Protein AF-V2X0I2-F1 (afdb_monomer)

Sequence (87 aa):
MNHSHYIYLRLSSDSNELKIRQNLQNCLHESFGVAMGSIYLDILSVKGRDVVLRANASDAKAIMAAVTSSNTSSPEMRVSYERSSVI

Secondary structure (DSSP, 8-state):
---EEEEEEE-SS---HHHHHHHHHHHHHHHH-GGGTT--EEEEEEETTEEEEEEEHHHHHHHHHHHHH--SS----EE--------

pLDDT: mean 74.28, std 17.05, range [34.28, 90.75]

Structure (mmCIF, N/CA/C/O backbone):
data_AF-V2X0I2-F1
#
_entry.id   AF-V2X0I2-F1
#
loop_
_atom_site.group_PDB
_atom_site.id
_atom_site.type_symbol
_atom_site.label_atom_id
_atom_site.label_alt_id
_atom_site.label_comp_id
_atom_site.label_asym_id
_atom_site.label_entity_id
_atom_site.label_seq_id
_atom_site.pdbx_PDB_ins_code
_atom_site.Cartn_x
_atom_site.Cartn_y
_atom_site.Cartn_z
_atom_site.occupancy
_atom_site.B_iso_or_equiv
_atom_site.auth_seq_id
_atom_site.auth_comp_id
_atom_site.auth_asym_id
_atom_site.auth_atom_id
_atom_site.pdbx_PDB_model_num
ATOM 1 N N . MET A 1 1 ? -3.965 -4.365 -22.632 1.00 46.97 1 MET A N 1
ATOM 2 C CA . MET A 1 1 ? -4.983 -4.724 -21.623 1.00 46.97 1 MET A CA 1
ATOM 3 C C . MET A 1 1 ? -4.343 -4.536 -20.259 1.00 46.97 1 MET A C 1
ATOM 5 O O . MET A 1 1 ? -3.346 -5.194 -19.994 1.00 46.97 1 MET A O 1
ATOM 9 N N . ASN A 1 2 ? -4.822 -3.595 -19.441 1.00 56.41 2 ASN A N 1
ATOM 10 C CA . ASN A 1 2 ? -4.257 -3.385 -18.105 1.00 56.41 2 ASN A CA 1
ATOM 11 C C . ASN A 1 2 ? -4.727 -4.524 -17.200 1.00 56.41 2 ASN A C 1
ATOM 13 O O . ASN A 1 2 ? -5.871 -4.538 -16.759 1.00 56.41 2 ASN A O 1
ATOM 17 N N . HIS A 1 3 ? -3.862 -5.512 -16.980 1.00 74.44 3 HIS A N 1
ATOM 18 C CA . HIS A 1 3 ? -4.135 -6.585 -16.033 1.00 74.44 3 HIS A CA 1
ATOM 19 C C . HIS A 1 3 ? -4.055 -6.009 -14.617 1.00 74.44 3 HIS A C 1
ATOM 21 O O . HIS A 1 3 ? -2.996 -5.552 -14.182 1.00 74.44 3 HIS A O 1
ATOM 27 N N . SER A 1 4 ? -5.185 -5.988 -13.915 1.00 82.75 4 SER A N 1
ATOM 28 C CA . SER A 1 4 ? -5.235 -5.628 -12.500 1.00 82.75 4 SER A CA 1
ATOM 29 C C . SER A 1 4 ? -4.982 -6.861 -11.638 1.00 82.75 4 SER A C 1
ATOM 31 O O . SER A 1 4 ? -5.432 -7.959 -11.959 1.00 82.75 4 SER A O 1
ATOM 33 N N . HIS A 1 5 ? -4.284 -6.668 -10.527 1.00 86.56 5 HIS A N 1
ATOM 34 C CA . HIS A 1 5 ? -4.124 -7.663 -9.480 1.00 86.56 5 HIS A CA 1
ATOM 35 C C . HIS A 1 5 ? -4.898 -7.239 -8.245 1.00 86.56 5 HIS A C 1
ATOM 37 O O . HIS A 1 5 ? -4.906 -6.063 -7.872 1.00 86.56 5 HIS A O 1
ATOM 43 N N . TYR A 1 6 ? -5.510 -8.227 -7.607 1.00 88.75 6 TYR A N 1
ATOM 44 C CA . TYR A 1 6 ? -6.165 -8.066 -6.323 1.00 88.75 6 TYR A CA 1
ATOM 45 C C . TYR A 1 6 ? -5.224 -8.560 -5.233 1.00 88.75 6 TYR A C 1
ATOM 47 O O . TYR A 1 6 ? -4.607 -9.619 -5.370 1.00 88.75 6 TYR A O 1
ATOM 55 N N . ILE A 1 7 ? -5.083 -7.767 -4.178 1.00 86.81 7 ILE A N 1
ATOM 56 C CA . ILE A 1 7 ? -4.218 -8.071 -3.043 1.00 86.81 7 ILE A CA 1
ATOM 57 C C . ILE A 1 7 ? -5.092 -8.080 -1.801 1.00 86.81 7 ILE A C 1
ATOM 59 O O . ILE A 1 7 ? -5.779 -7.100 -1.513 1.00 86.81 7 ILE A O 1
ATOM 63 N N . TYR A 1 8 ? -5.053 -9.189 -1.074 1.00 87.44 8 TYR A N 1
ATOM 64 C CA . TYR A 1 8 ? -5.719 -9.321 0.208 1.00 87.44 8 TYR A CA 1
ATOM 65 C C . TYR A 1 8 ? -4.706 -9.103 1.332 1.00 87.44 8 TYR A C 1
ATOM 67 O O . TYR A 1 8 ? -3.653 -9.746 1.392 1.00 87.44 8 TYR A O 1
ATOM 75 N N . LEU A 1 9 ? -5.023 -8.167 2.219 1.00 82.75 9 LEU A N 1
ATOM 76 C CA . LEU A 1 9 ? -4.203 -7.806 3.365 1.00 82.75 9 LEU A CA 1
ATOM 77 C C . LEU A 1 9 ? -5.022 -7.957 4.635 1.00 82.75 9 LEU A C 1
ATOM 79 O O . LEU A 1 9 ? -6.193 -7.585 4.677 1.00 82.75 9 LEU A O 1
ATOM 83 N N . ARG A 1 10 ? -4.377 -8.450 5.688 1.00 83.81 10 ARG A N 1
ATOM 84 C CA . ARG A 1 10 ? -4.949 -8.477 7.025 1.00 83.81 10 ARG A CA 1
ATOM 85 C C . ARG A 1 10 ? -4.136 -7.5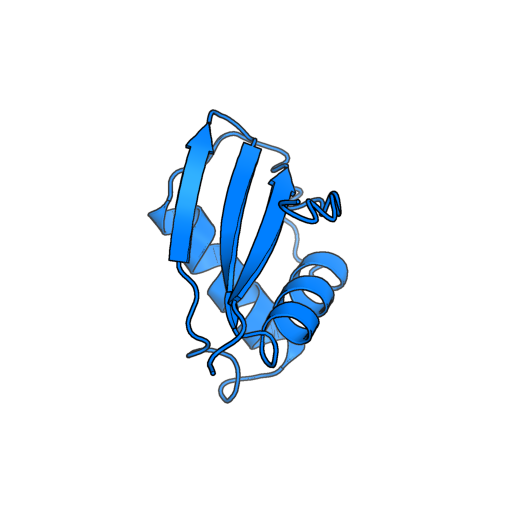88 7.944 1.00 83.81 10 ARG A C 1
ATOM 87 O O . ARG A 1 10 ? -2.939 -7.808 8.140 1.00 83.81 10 ARG A O 1
ATOM 94 N N . LEU A 1 11 ? -4.796 -6.590 8.510 1.00 82.19 11 LEU A N 1
ATOM 95 C CA . LEU A 1 11 ? -4.183 -5.654 9.432 1.00 82.19 11 LEU A CA 1
ATOM 96 C C . LEU A 1 11 ? -4.074 -6.250 10.845 1.00 82.19 11 LEU A C 1
ATOM 98 O O . LEU A 1 11 ? -4.828 -7.155 11.214 1.00 82.19 11 LEU A O 1
ATOM 102 N N . SER A 1 12 ? -3.153 -5.754 11.675 1.00 79.00 12 SER A N 1
ATOM 103 C CA . SER A 1 12 ? -3.121 -6.119 13.105 1.00 79.00 12 SER A CA 1
ATOM 104 C C . SER A 1 12 ? -4.280 -5.527 13.887 1.00 79.00 12 SER A C 1
ATOM 106 O O . SER A 1 12 ? -4.734 -6.141 14.851 1.00 79.00 12 SER A O 1
ATOM 108 N N . SER A 1 13 ? -4.743 -4.352 13.476 1.00 80.06 13 SER A N 1
ATOM 109 C CA . SER A 1 13 ? -5.777 -3.557 14.130 1.00 80.06 13 SER A CA 1
ATOM 110 C C . SER A 1 13 ? -6.738 -3.009 13.090 1.00 80.06 13 SER A C 1
ATOM 112 O O . SER A 1 13 ? -6.395 -2.835 11.921 1.00 80.06 13 SER A O 1
ATOM 114 N N . ASP A 1 14 ? -7.960 -2.762 13.535 1.00 82.00 14 ASP A N 1
ATOM 115 C CA . ASP A 1 14 ? -8.996 -2.151 12.722 1.00 82.00 14 ASP A CA 1
ATOM 116 C C . ASP A 1 14 ? -8.571 -0.718 12.384 1.00 82.00 14 AS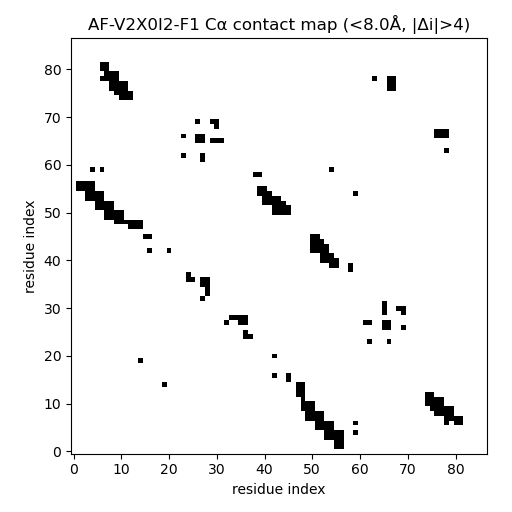P A C 1
ATOM 118 O O . ASP A 1 14 ? -8.107 0.034 13.246 1.00 82.00 14 ASP A O 1
ATOM 122 N N . SER A 1 15 ? -8.711 -0.345 11.118 1.00 84.44 15 SER A N 1
ATOM 123 C CA . SER A 1 15 ? -8.287 0.957 10.615 1.00 84.44 15 SER A CA 1
ATOM 124 C C . SER A 1 15 ? -9.266 1.454 9.557 1.00 84.44 15 SER A C 1
ATOM 126 O O . SER A 1 15 ? -10.107 0.699 9.073 1.00 84.44 15 SER A O 1
ATOM 128 N N . ASN A 1 16 ? -9.178 2.738 9.219 1.00 86.38 16 ASN A N 1
ATOM 129 C CA . ASN A 1 16 ? -10.016 3.338 8.182 1.00 86.38 16 ASN A CA 1
ATOM 130 C C . ASN A 1 16 ? -9.266 3.429 6.848 1.00 86.38 16 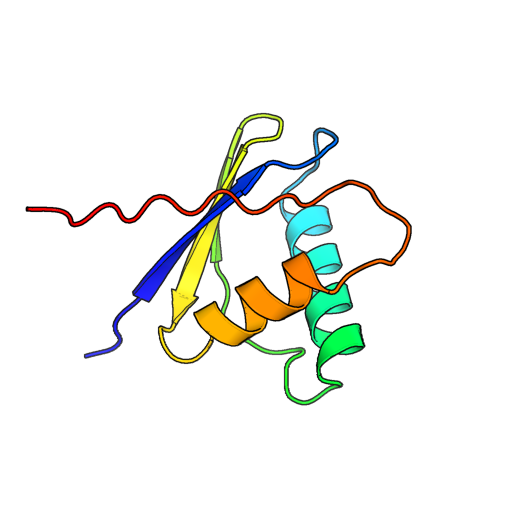ASN A C 1
ATOM 132 O O . ASN A 1 16 ? -8.036 3.390 6.796 1.00 86.38 16 ASN A O 1
ATOM 136 N N . GLU A 1 17 ? -10.013 3.583 5.763 1.00 85.50 17 GLU A N 1
ATOM 137 C CA . GLU A 1 17 ? -9.519 3.577 4.386 1.00 85.50 17 GLU A CA 1
ATOM 138 C C . GLU A 1 17 ? -8.431 4.635 4.157 1.00 85.50 17 GLU A C 1
ATOM 140 O O . GLU A 1 17 ? -7.448 4.384 3.459 1.00 85.50 17 GLU A O 1
ATOM 145 N N . LEU A 1 18 ? -8.582 5.816 4.765 1.00 86.50 18 LEU A N 1
ATOM 146 C CA . LEU A 1 18 ? -7.632 6.921 4.625 1.00 86.50 18 LEU A CA 1
ATOM 147 C C . LEU A 1 18 ? -6.295 6.605 5.302 1.00 86.50 18 LEU A C 1
ATOM 149 O O . LEU A 1 18 ? -5.245 6.803 4.694 1.00 86.50 18 LEU A O 1
ATOM 153 N N . LYS A 1 19 ? -6.330 6.064 6.525 1.00 85.44 19 LYS A N 1
ATOM 154 C CA . LYS A 1 19 ? -5.135 5.628 7.259 1.00 85.44 19 LYS A CA 1
ATOM 155 C C . LYS A 1 19 ? -4.439 4.477 6.548 1.00 85.44 19 LYS A C 1
ATOM 157 O O . LYS A 1 19 ? -3.223 4.505 6.407 1.00 85.44 19 LYS A O 1
ATOM 162 N N . ILE A 1 20 ? -5.198 3.506 6.041 1.00 86.19 20 ILE A N 1
ATOM 163 C CA . ILE A 1 20 ? -4.657 2.385 5.261 1.00 86.19 20 ILE A CA 1
ATOM 164 C C . ILE A 1 20 ? -3.934 2.906 4.015 1.00 86.19 20 ILE A C 1
ATOM 166 O O . ILE A 1 20 ? -2.799 2.510 3.751 1.00 86.19 20 ILE A O 1
ATOM 170 N N . ARG A 1 21 ? -4.557 3.828 3.268 1.00 86.69 21 ARG A N 1
ATOM 171 C CA . ARG A 1 21 ? -3.947 4.446 2.082 1.00 86.69 21 ARG A CA 1
ATOM 172 C C . ARG A 1 21 ? -2.669 5.202 2.435 1.00 86.69 21 ARG A C 1
ATOM 174 O O . ARG A 1 21 ? -1.666 5.030 1.748 1.00 86.69 21 ARG A O 1
ATOM 181 N N . GLN A 1 22 ? -2.702 6.012 3.489 1.00 85.25 22 GLN A N 1
ATOM 182 C CA . GLN A 1 22 ? -1.546 6.786 3.933 1.00 85.25 22 GLN A CA 1
ATOM 183 C C . GLN A 1 22 ? -0.399 5.873 4.382 1.00 85.25 22 GLN A C 1
ATOM 185 O O . GLN A 1 22 ? 0.736 6.070 3.962 1.00 85.25 22 GLN A O 1
ATOM 190 N N . ASN A 1 23 ? -0.694 4.831 5.162 1.00 85.38 23 ASN A N 1
ATOM 191 C CA . ASN A 1 23 ? 0.303 3.862 5.610 1.00 85.38 23 ASN A CA 1
ATOM 192 C C . ASN A 1 23 ? 0.944 3.129 4.426 1.00 85.38 23 ASN A C 1
ATOM 194 O O . ASN A 1 23 ? 2.163 3.009 4.378 1.00 85.38 23 ASN A O 1
ATOM 198 N N . LEU A 1 24 ? 0.151 2.702 3.438 1.00 84.69 24 LEU A N 1
ATOM 199 C CA . LEU A 1 24 ? 0.670 2.093 2.209 1.00 84.69 24 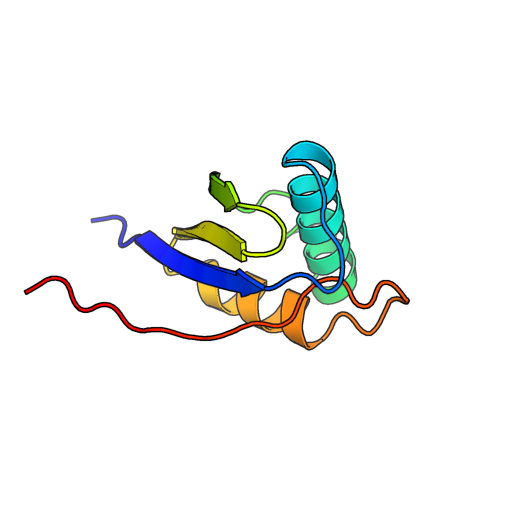LEU A CA 1
ATOM 200 C C . LEU A 1 24 ? 1.584 3.040 1.430 1.00 84.69 24 LEU A C 1
ATOM 202 O O . LEU A 1 24 ? 2.655 2.629 0.990 1.00 84.69 24 LEU A O 1
ATOM 206 N N . GLN A 1 25 ? 1.177 4.300 1.268 1.00 84.94 25 GLN A N 1
ATOM 207 C CA . GLN A 1 25 ? 1.995 5.310 0.596 1.00 84.94 25 GLN A CA 1
ATOM 208 C C . GLN A 1 25 ? 3.312 5.547 1.335 1.00 84.94 25 GLN A C 1
ATOM 210 O O . GLN A 1 25 ? 4.359 5.605 0.695 1.00 84.94 25 GLN A O 1
ATOM 215 N N . ASN A 1 26 ? 3.277 5.605 2.667 1.00 84.12 26 ASN A N 1
ATOM 216 C CA . ASN A 1 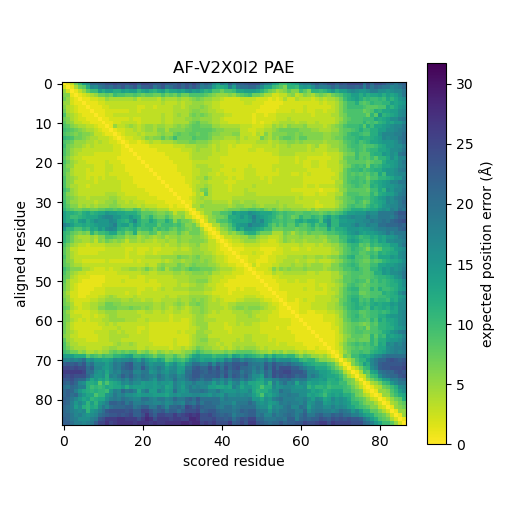26 ? 4.476 5.728 3.488 1.00 84.12 26 ASN A CA 1
ATOM 217 C C . ASN A 1 26 ? 5.386 4.502 3.328 1.00 84.12 26 ASN A C 1
ATOM 219 O O . ASN A 1 26 ? 6.569 4.672 3.064 1.00 84.12 26 ASN A O 1
ATOM 223 N N . CYS A 1 27 ? 4.845 3.280 3.375 1.00 81.88 27 CYS A N 1
ATOM 224 C CA . CYS A 1 27 ? 5.627 2.050 3.192 1.00 81.88 27 CYS A CA 1
ATOM 225 C C . CYS A 1 27 ? 6.302 1.996 1.814 1.00 81.88 27 CYS A C 1
ATOM 227 O O . CYS A 1 27 ? 7.464 1.606 1.690 1.00 81.88 27 CYS A O 1
ATOM 229 N N . LEU A 1 28 ? 5.579 2.395 0.765 1.00 83.62 28 LEU A N 1
ATOM 230 C CA . LEU A 1 28 ? 6.111 2.475 -0.595 1.00 83.62 28 LEU A CA 1
ATOM 231 C C . LEU A 1 28 ? 7.208 3.537 -0.709 1.00 83.62 28 LEU A C 1
ATOM 233 O O . LEU A 1 28 ? 8.246 3.283 -1.320 1.00 83.62 28 LEU A O 1
ATOM 237 N N . HIS A 1 29 ? 6.996 4.698 -0.092 1.00 83.62 29 HIS A N 1
ATOM 238 C CA . HIS A 1 29 ? 7.972 5.777 -0.055 1.00 83.62 29 HIS A CA 1
ATOM 239 C C . HIS A 1 29 ? 9.239 5.380 0.713 1.00 83.62 29 HIS A C 1
ATOM 241 O O . HIS A 1 29 ? 10.342 5.630 0.239 1.00 83.62 29 HIS A O 1
ATOM 247 N N . GLU A 1 30 ? 9.101 4.717 1.860 1.00 82.38 30 GLU A N 1
ATOM 248 C CA . GLU A 1 30 ? 10.222 4.209 2.659 1.00 82.38 30 GLU A CA 1
ATOM 249 C C . GLU A 1 30 ? 11.011 3.130 1.909 1.00 82.38 30 GLU A C 1
ATOM 251 O O . GLU A 1 30 ? 12.239 3.117 1.955 1.00 82.38 30 GLU A O 1
ATOM 256 N N . SER A 1 31 ? 10.320 2.245 1.186 1.00 82.00 31 SER A N 1
ATOM 257 C CA . SER A 1 31 ? 10.956 1.108 0.508 1.00 82.00 31 SER A CA 1
ATOM 258 C C . SER A 1 31 ? 11.618 1.484 -0.821 1.00 82.00 31 SER A C 1
ATOM 260 O O . SER A 1 31 ? 12.618 0.880 -1.203 1.00 82.00 31 SER A O 1
ATOM 262 N N . PHE A 1 32 ? 11.061 2.455 -1.552 1.00 82.69 32 PHE A N 1
ATOM 263 C CA . PHE A 1 32 ? 11.435 2.727 -2.947 1.00 82.69 32 PHE A CA 1
ATOM 264 C C . PHE A 1 32 ? 11.622 4.218 -3.276 1.00 82.69 32 PHE A C 1
ATOM 266 O O . PHE A 1 32 ? 11.918 4.568 -4.420 1.00 82.69 32 PHE A O 1
ATOM 273 N N . GLY A 1 33 ? 11.464 5.108 -2.296 1.00 78.31 33 GLY A N 1
ATOM 274 C CA . GLY A 1 33 ? 11.577 6.552 -2.471 1.00 78.31 33 GLY A CA 1
ATOM 275 C C . GLY A 1 33 ? 10.389 7.193 -3.197 1.00 78.31 33 GLY A C 1
ATOM 276 O O . GLY A 1 33 ? 9.358 6.576 -3.472 1.00 78.31 33 GLY A O 1
ATOM 277 N N . VAL A 1 34 ? 10.548 8.477 -3.539 1.00 71.31 34 VAL A N 1
ATOM 278 C CA . VAL A 1 34 ? 9.494 9.342 -4.113 1.00 71.31 34 VAL A CA 1
ATOM 279 C C . VAL A 1 34 ? 8.876 8.762 -5.395 1.00 71.31 34 VAL A C 1
ATOM 281 O O . VAL A 1 34 ? 7.677 8.923 -5.617 1.00 71.31 34 VAL A O 1
ATOM 284 N N . ALA A 1 35 ? 9.662 8.057 -6.218 1.00 67.19 35 ALA A N 1
ATOM 285 C CA . ALA A 1 35 ? 9.230 7.532 -7.518 1.00 67.19 35 ALA A CA 1
ATOM 286 C C . ALA A 1 35 ? 8.076 6.516 -7.421 1.00 67.19 35 ALA A C 1
ATOM 288 O O . ALA A 1 35 ? 7.287 6.387 -8.352 1.00 67.19 35 ALA A O 1
ATOM 289 N N . MET A 1 36 ? 7.951 5.835 -6.282 1.00 66.00 36 MET A N 1
ATOM 290 C CA . MET A 1 36 ? 6.893 4.866 -5.990 1.00 66.00 36 MET A CA 1
ATOM 291 C C . MET A 1 36 ? 5.858 5.414 -4.994 1.00 66.00 36 MET A C 1
ATOM 293 O O . MET A 1 36 ? 5.027 4.670 -4.497 1.00 66.00 36 MET A O 1
ATOM 297 N N . GLY A 1 37 ? 5.857 6.715 -4.691 1.00 58.69 37 GLY A N 1
ATOM 298 C CA . GLY A 1 37 ? 4.822 7.324 -3.844 1.00 58.69 37 GLY A CA 1
ATOM 299 C C . GLY A 1 37 ? 3.478 7.523 -4.561 1.00 58.69 37 GLY A C 1
ATOM 300 O O . GLY A 1 37 ? 2.448 7.664 -3.906 1.00 58.69 37 GLY A O 1
ATOM 301 N N . SER A 1 38 ? 3.469 7.523 -5.902 1.00 66.94 38 SER A N 1
ATOM 302 C CA . SER A 1 38 ? 2.284 7.836 -6.721 1.00 66.94 38 SER A CA 1
ATOM 303 C C . SER A 1 38 ? 1.682 6.628 -7.446 1.00 66.94 38 SER A C 1
ATOM 305 O O . SER A 1 38 ? 1.019 6.792 -8.473 1.00 66.94 38 SER A O 1
ATOM 307 N N . ILE A 1 39 ? 1.938 5.412 -6.962 1.00 76.50 39 ILE A N 1
ATOM 308 C CA . ILE A 1 39 ? 1.423 4.201 -7.608 1.00 76.50 39 ILE A CA 1
ATOM 309 C C . ILE A 1 39 ? -0.103 4.185 -7.547 1.00 76.50 39 ILE A C 1
ATOM 311 O O . ILE A 1 39 ? -0.703 4.529 -6.524 1.00 76.50 39 ILE A O 1
ATOM 315 N N . TYR A 1 40 ? -0.736 3.763 -8.640 1.00 75.25 40 TYR A N 1
ATOM 316 C CA . TYR A 1 40 ? -2.185 3.639 -8.686 1.00 75.25 40 TYR A CA 1
ATOM 317 C C . TYR A 1 40 ? -2.647 2.462 -7.816 1.00 75.25 40 TYR A C 1
ATOM 319 O O . TYR A 1 40 ? -2.328 1.302 -8.090 1.00 75.25 40 TYR A O 1
ATOM 327 N N . LEU A 1 41 ? -3.409 2.776 -6.768 1.00 79.62 41 LEU A N 1
ATOM 328 C CA . LEU A 1 41 ? -3.966 1.810 -5.828 1.00 79.62 41 LEU A CA 1
ATOM 329 C C . LEU A 1 41 ? -5.386 2.206 -5.430 1.00 79.62 41 LEU A C 1
ATOM 331 O O . LEU A 1 41 ? -5.631 3.328 -4.970 1.00 79.62 41 LEU A O 1
ATOM 335 N N . ASP A 1 42 ? -6.291 1.238 -5.522 1.00 87.62 42 ASP A N 1
ATOM 336 C CA . ASP A 1 42 ? -7.655 1.350 -5.022 1.00 87.62 42 ASP A CA 1
ATOM 337 C C . ASP A 1 42 ? -7.877 0.413 -3.843 1.00 87.62 42 ASP A C 1
ATOM 339 O O . ASP A 1 42 ? -7.505 -0.759 -3.881 1.00 87.62 42 ASP A O 1
ATOM 343 N N . ILE A 1 43 ? -8.540 0.931 -2.811 1.00 90.00 43 ILE A N 1
ATOM 344 C CA . ILE A 1 43 ? -9.073 0.129 -1.713 1.00 90.00 43 ILE A CA 1
ATOM 345 C C . ILE A 1 43 ? -10.508 -0.214 -2.100 1.00 90.00 43 ILE A C 1
ATOM 347 O O . ILE A 1 43 ? -11.337 0.683 -2.235 1.00 90.00 43 ILE A O 1
ATOM 351 N N . LEU A 1 44 ? -10.787 -1.496 -2.327 1.00 90.75 44 LEU A N 1
ATOM 352 C CA . LEU A 1 44 ? -12.105 -1.956 -2.770 1.00 90.75 44 LEU A CA 1
ATOM 353 C C . LEU A 1 44 ? -13.044 -2.236 -1.600 1.00 90.75 44 LEU A C 1
ATOM 355 O O . LEU A 1 44 ? -14.251 -2.051 -1.717 1.00 90.75 44 LEU A O 1
ATOM 359 N N . SER A 1 45 ? -12.495 -2.734 -0.493 1.00 90.06 45 SER A N 1
ATOM 360 C CA . SER A 1 45 ? -13.265 -3.113 0.688 1.00 90.06 45 SER A CA 1
ATOM 361 C C . SER A 1 45 ? -12.381 -3.093 1.926 1.00 90.06 45 SER A C 1
ATOM 363 O O . SER A 1 45 ? -11.244 -3.567 1.883 1.00 90.06 45 SER A O 1
ATOM 365 N N . VAL A 1 46 ? -12.946 -2.619 3.036 1.00 89.69 46 VAL A N 1
ATOM 366 C CA . VAL A 1 46 ? -12.382 -2.723 4.385 1.00 89.69 46 VAL A CA 1
ATOM 367 C C . VAL A 1 46 ? -13.448 -3.331 5.288 1.00 89.69 46 VAL A C 1
ATOM 369 O O . VAL A 1 46 ? -14.559 -2.816 5.387 1.00 89.69 46 VAL A O 1
ATOM 372 N N . LYS A 1 47 ? -13.132 -4.460 5.926 1.00 88.69 47 LYS A N 1
ATOM 373 C CA . LYS A 1 47 ? -14.034 -5.150 6.854 1.00 88.69 47 LYS A CA 1
ATOM 374 C C . LYS A 1 47 ? -13.277 -5.515 8.125 1.00 88.69 47 LYS A C 1
ATOM 376 O O . LYS A 1 47 ? -12.640 -6.563 8.207 1.00 88.69 47 LYS A O 1
ATOM 381 N N . GLY A 1 48 ? -13.340 -4.628 9.117 1.00 86.75 48 GLY A N 1
ATOM 382 C CA . GLY A 1 48 ? -12.545 -4.742 10.340 1.00 86.75 48 GLY A CA 1
ATOM 383 C C . GLY A 1 48 ? -11.054 -4.666 10.014 1.00 86.75 48 GLY A C 1
ATOM 384 O O . GLY A 1 48 ? -10.531 -3.590 9.741 1.00 86.75 48 GLY A O 1
ATOM 385 N N . ARG A 1 49 ? -10.387 -5.824 9.992 1.00 85.44 49 ARG A N 1
ATOM 386 C CA . ARG A 1 49 ? -8.951 -5.951 9.681 1.00 85.44 49 ARG A CA 1
ATOM 387 C C . ARG A 1 49 ? -8.665 -6.449 8.279 1.00 85.44 49 ARG A C 1
ATOM 389 O O . ARG A 1 49 ? -7.512 -6.445 7.867 1.00 85.44 49 ARG A O 1
ATOM 396 N N . ASP A 1 50 ? -9.679 -6.913 7.569 1.00 87.88 50 ASP A N 1
ATOM 397 C CA . ASP A 1 50 ? -9.496 -7.502 6.255 1.00 87.88 50 ASP A CA 1
ATOM 398 C C . ASP A 1 50 ? -9.667 -6.412 5.193 1.00 87.88 50 ASP A C 1
ATOM 400 O O . ASP A 1 50 ? -10.672 -5.694 5.168 1.00 87.88 50 ASP A O 1
ATOM 404 N N . VAL A 1 51 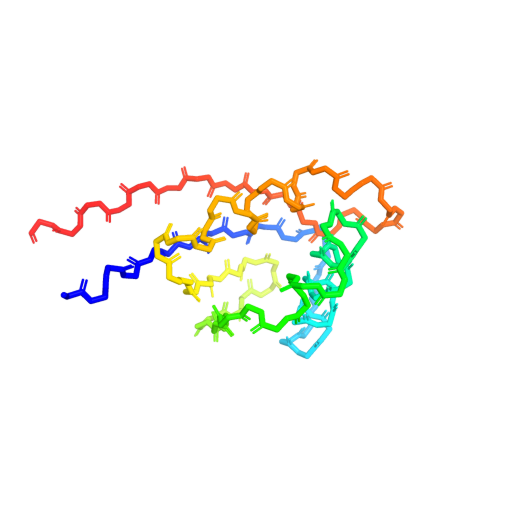? -8.668 -6.273 4.327 1.00 88.75 51 VAL A N 1
ATOM 405 C CA . VAL A 1 51 ? -8.584 -5.222 3.314 1.00 88.75 51 VAL A CA 1
ATOM 406 C C . VAL A 1 51 ? -8.343 -5.856 1.956 1.00 88.75 51 VAL A C 1
ATOM 408 O O . VAL A 1 51 ? -7.438 -6.673 1.786 1.00 88.75 51 VAL A O 1
ATOM 411 N N . VAL A 1 52 ? -9.127 -5.432 0.969 1.00 89.94 52 VAL A N 1
ATOM 412 C CA . VAL A 1 52 ? -8.935 -5.821 -0.429 1.00 89.94 52 VAL A CA 1
ATOM 413 C C . VAL A 1 52 ? -8.480 -4.611 -1.223 1.00 89.94 52 VAL A C 1
ATOM 415 O O . VAL A 1 52 ? -9.151 -3.578 -1.251 1.00 89.94 52 VAL A O 1
ATOM 418 N N . LEU A 1 53 ? -7.350 -4.766 -1.900 1.00 89.06 53 LEU A N 1
ATOM 419 C CA . LEU A 1 53 ? -6.756 -3.757 -2.759 1.00 89.06 53 LEU A CA 1
ATOM 420 C C . LEU A 1 53 ? -6.800 -4.198 -4.216 1.00 89.06 53 LEU A C 1
ATOM 422 O O . LEU A 1 53 ? -6.702 -5.388 -4.518 1.00 89.06 53 LEU A O 1
ATOM 426 N N . ARG A 1 54 ? -6.844 -3.221 -5.116 1.00 88.75 54 ARG A N 1
ATOM 427 C CA . ARG A 1 54 ? -6.588 -3.396 -6.543 1.00 88.75 54 ARG A CA 1
ATOM 428 C C . ARG A 1 54 ? -5.396 -2.545 -6.953 1.00 88.75 54 ARG A C 1
ATOM 430 O O . ARG A 1 54 ? -5.355 -1.353 -6.657 1.00 88.75 54 ARG A O 1
ATOM 437 N N . ALA A 1 55 ? -4.464 -3.158 -7.669 1.00 86.88 55 ALA A N 1
ATOM 438 C CA . ALA A 1 55 ? -3.290 -2.503 -8.233 1.00 86.88 55 ALA A CA 1
ATOM 439 C C . ALA A 1 55 ? -3.062 -2.957 -9.679 1.00 86.88 55 ALA A C 1
ATOM 441 O O . ALA A 1 55 ? -3.594 -3.984 -10.110 1.00 86.88 55 ALA A O 1
ATOM 442 N N . ASN A 1 56 ? -2.246 -2.226 -10.437 1.00 86.25 56 ASN A N 1
ATOM 443 C CA . ASN A 1 56 ? -1.783 -2.714 -11.736 1.00 86.25 56 ASN A CA 1
ATOM 444 C C . ASN A 1 56 ? -0.813 -3.892 -11.560 1.00 86.25 56 ASN A C 1
ATOM 446 O O . ASN A 1 56 ? -0.121 -4.002 -10.547 1.00 86.25 56 ASN A O 1
ATOM 450 N N . ALA A 1 57 ? -0.703 -4.757 -12.570 1.00 81.94 57 ALA A N 1
ATOM 451 C CA . ALA A 1 57 ? 0.235 -5.882 -12.545 1.00 81.94 57 ALA A CA 1
ATOM 452 C C . ALA A 1 57 ? 1.706 -5.475 -12.374 1.00 81.94 57 ALA A C 1
ATOM 454 O O . ALA A 1 57 ? 2.460 -6.188 -11.711 1.00 81.94 57 ALA A O 1
ATOM 455 N N . SER A 1 58 ? 2.112 -4.335 -12.941 1.00 83.12 58 SER A N 1
ATOM 456 C CA . SER A 1 58 ? 3.460 -3.769 -12.774 1.00 83.12 58 SER A CA 1
ATOM 457 C C . SER A 1 58 ? 3.763 -3.398 -11.321 1.00 83.12 58 SER A C 1
ATOM 459 O O . SER A 1 58 ? 4.897 -3.518 -10.864 1.00 83.12 58 SER A O 1
ATOM 461 N N . ASP A 1 59 ? 2.721 -3.010 -10.597 1.00 83.81 59 ASP A N 1
ATOM 462 C CA . ASP A 1 59 ? 2.786 -2.293 -9.329 1.00 83.81 59 ASP A CA 1
ATOM 463 C C . ASP A 1 59 ? 2.580 -3.233 -8.139 1.00 83.81 59 ASP A C 1
ATOM 465 O O . ASP A 1 59 ? 3.126 -3.031 -7.054 1.00 83.81 59 ASP A O 1
ATOM 469 N N . ALA A 1 60 ? 1.836 -4.320 -8.361 1.00 84.06 60 ALA A N 1
ATOM 470 C CA . ALA A 1 60 ? 1.516 -5.313 -7.347 1.00 84.06 60 ALA A CA 1
ATOM 471 C C . ALA A 1 60 ? 2.769 -5.893 -6.675 1.00 84.06 60 ALA A C 1
ATOM 473 O O . ALA A 1 60 ? 2.772 -6.097 -5.465 1.00 84.06 60 ALA A O 1
ATOM 474 N N . LYS A 1 61 ? 3.857 -6.115 -7.427 1.00 85.38 61 LYS A N 1
ATOM 475 C CA . LYS A 1 61 ? 5.120 -6.618 -6.860 1.00 85.38 61 LYS A CA 1
ATOM 476 C C . LYS A 1 61 ? 5.759 -5.621 -5.895 1.00 85.38 61 LYS A C 1
ATOM 478 O O . LYS A 1 61 ? 6.234 -6.036 -4.844 1.00 85.38 61 LYS A O 1
ATOM 483 N N . ALA A 1 62 ? 5.748 -4.333 -6.236 1.00 84.19 62 ALA A N 1
ATOM 484 C CA . ALA A 1 62 ? 6.291 -3.283 -5.381 1.00 84.19 62 ALA A CA 1
ATOM 485 C C . ALA A 1 62 ? 5.452 -3.131 -4.107 1.00 84.19 62 ALA A C 1
ATOM 487 O O . ALA A 1 62 ? 6.008 -3.090 -3.017 1.00 84.19 62 ALA A O 1
ATOM 488 N N . ILE A 1 63 ? 4.120 -3.156 -4.223 1.00 83.06 63 ILE A N 1
ATOM 489 C CA . ILE A 1 63 ? 3.213 -3.111 -3.065 1.00 83.06 63 ILE A CA 1
ATOM 490 C C . ILE A 1 63 ? 3.466 -4.298 -2.133 1.00 83.06 63 ILE A C 1
ATOM 492 O O . ILE A 1 63 ? 3.670 -4.113 -0.940 1.00 83.06 63 ILE A O 1
ATOM 496 N N . MET A 1 64 ? 3.519 -5.515 -2.675 1.00 83.00 64 MET A N 1
ATOM 497 C CA . MET A 1 64 ? 3.786 -6.724 -1.890 1.00 83.00 64 MET A CA 1
ATOM 498 C C . MET A 1 64 ? 5.149 -6.667 -1.193 1.00 83.00 64 MET A C 1
ATOM 500 O O . MET A 1 64 ? 5.253 -7.022 -0.020 1.00 83.00 64 MET A O 1
ATOM 504 N N . ALA A 1 65 ? 6.183 -6.209 -1.903 1.00 83.75 65 ALA A N 1
ATOM 505 C CA . ALA A 1 65 ? 7.518 -6.051 -1.347 1.00 83.75 65 ALA A CA 1
ATOM 506 C C . ALA A 1 65 ? 7.530 -5.013 -0.219 1.00 83.75 65 ALA A C 1
ATOM 508 O O . ALA A 1 65 ? 7.955 -5.362 0.875 1.00 83.75 65 ALA A O 1
ATOM 509 N N . ALA A 1 66 ? 6.984 -3.812 -0.444 1.00 82.75 66 ALA A N 1
ATOM 510 C CA . ALA A 1 66 ? 6.933 -2.742 0.553 1.00 82.75 66 ALA A CA 1
ATOM 511 C C . ALA A 1 66 ? 6.194 -3.157 1.825 1.00 82.75 66 ALA A C 1
ATOM 513 O O . ALA A 1 66 ? 6.702 -2.941 2.916 1.00 82.75 66 ALA A O 1
ATOM 514 N N . VAL A 1 67 ? 5.027 -3.791 1.687 1.00 80.69 67 VAL A N 1
ATOM 515 C CA . VAL A 1 67 ? 4.233 -4.265 2.832 1.00 80.69 67 VAL A CA 1
ATOM 516 C C . VAL A 1 67 ? 4.964 -5.366 3.610 1.00 80.69 67 VAL A C 1
ATOM 518 O O . VAL A 1 67 ? 4.799 -5.495 4.817 1.00 80.69 67 VAL A O 1
ATOM 521 N N . THR A 1 68 ? 5.784 -6.173 2.932 1.00 79.38 68 THR A N 1
ATOM 522 C CA . THR A 1 68 ? 6.563 -7.237 3.585 1.00 79.38 68 THR A CA 1
ATOM 523 C C . THR A 1 68 ? 7.847 -6.702 4.225 1.00 79.38 68 THR A C 1
ATOM 525 O O . THR A 1 68 ? 8.284 -7.232 5.244 1.00 79.38 68 THR A O 1
ATOM 528 N N . SER A 1 69 ? 8.473 -5.678 3.635 1.00 74.94 69 SER A N 1
ATOM 529 C CA . SER A 1 69 ? 9.725 -5.080 4.114 1.00 74.94 69 SER A CA 1
ATOM 530 C C . SER A 1 69 ? 9.530 -3.962 5.131 1.00 74.94 69 SER A C 1
ATOM 532 O O .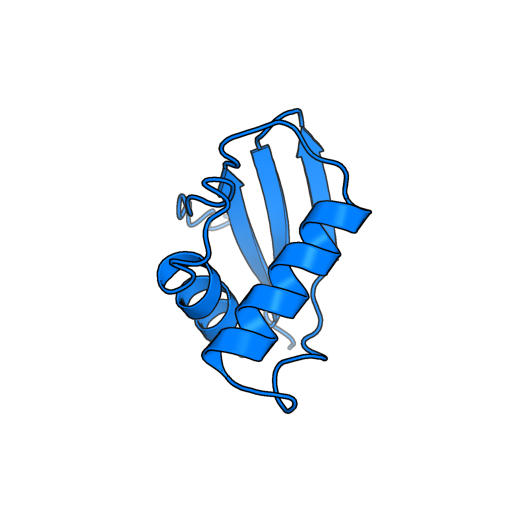 SER A 1 69 ? 10.493 -3.602 5.811 1.00 74.94 69 SER A O 1
ATOM 534 N N . SER A 1 70 ? 8.324 -3.399 5.242 1.00 66.31 70 SER A N 1
ATOM 535 C CA . SER A 1 70 ? 7.990 -2.371 6.224 1.00 66.31 70 SER A CA 1
ATOM 536 C C . SER A 1 70 ? 8.068 -2.950 7.639 1.00 66.31 70 SER A C 1
ATOM 538 O O . SER A 1 70 ? 7.098 -3.464 8.187 1.00 66.31 70 SER A O 1
ATOM 540 N N . ASN A 1 71 ? 9.261 -2.862 8.230 1.00 52.97 71 ASN A N 1
ATOM 541 C CA . ASN A 1 71 ? 9.537 -3.116 9.646 1.00 52.97 71 ASN A CA 1
ATOM 542 C C . ASN A 1 71 ? 9.245 -1.882 10.526 1.00 52.97 71 ASN A C 1
ATOM 544 O O . ASN A 1 71 ? 9.582 -1.869 11.710 1.00 52.97 71 ASN A O 1
ATOM 548 N N . THR A 1 72 ? 8.652 -0.825 9.968 1.00 48.44 72 THR A N 1
ATOM 549 C CA . THR A 1 72 ? 8.356 0.429 10.661 1.00 48.44 72 THR A CA 1
ATOM 550 C C . THR A 1 72 ? 7.119 0.286 11.547 1.00 48.44 72 THR A C 1
ATOM 552 O O . THR A 1 72 ? 6.016 0.661 11.181 1.00 48.44 72 THR A O 1
ATOM 555 N N . SER A 1 73 ? 7.328 -0.274 12.743 1.00 40.75 73 SER A N 1
ATOM 556 C CA . SER A 1 73 ? 6.665 0.059 14.023 1.00 40.75 73 SER A CA 1
ATOM 557 C C . SER A 1 73 ? 5.133 0.157 14.093 1.00 40.75 73 SER A C 1
ATOM 559 O O . SER A 1 73 ? 4.609 0.637 15.095 1.00 40.75 73 SER A O 1
ATOM 561 N N . SER A 1 74 ? 4.396 -0.308 13.093 1.00 40.81 74 SER A N 1
ATOM 562 C CA . SER A 1 74 ? 2.960 -0.531 13.167 1.00 40.81 74 SER A CA 1
ATOM 563 C C . SER A 1 74 ? 2.726 -1.971 12.722 1.00 40.81 74 SER A C 1
ATOM 565 O O . SER A 1 74 ? 3.056 -2.304 11.584 1.00 40.81 74 SER A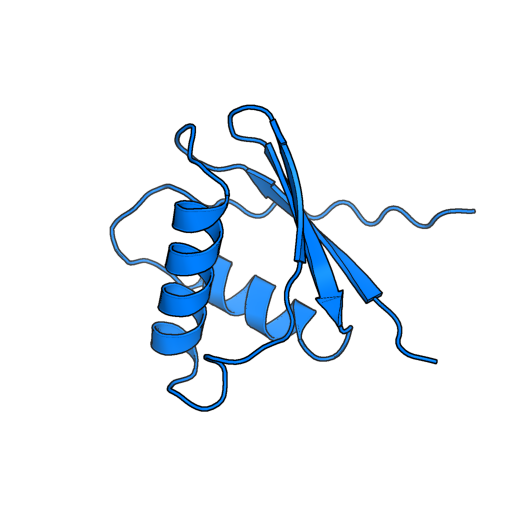 O 1
ATOM 567 N N . PRO A 1 75 ? 2.192 -2.861 13.576 1.00 40.91 75 PRO A N 1
ATOM 568 C CA . PRO A 1 75 ? 2.020 -4.284 13.259 1.00 40.91 75 PRO A CA 1
ATOM 569 C C . PRO A 1 75 ? 0.974 -4.541 12.148 1.00 40.91 75 PRO A C 1
ATOM 571 O O . PRO A 1 75 ? 0.547 -5.672 11.919 1.00 40.91 75 PRO A O 1
ATOM 574 N N . GLU A 1 76 ? 0.563 -3.493 11.437 1.00 52.38 76 GLU A N 1
ATOM 575 C CA . GLU A 1 76 ? -0.732 -3.334 10.805 1.00 52.38 76 GLU A CA 1
ATOM 576 C C . GLU A 1 76 ? -0.871 -3.944 9.425 1.00 52.38 76 GLU A C 1
ATOM 578 O O . GLU A 1 76 ? -1.905 -3.728 8.819 1.00 52.38 76 GLU A O 1
ATOM 583 N N . MET A 1 77 ? 0.075 -4.721 8.900 1.00 49.25 77 MET A N 1
ATOM 584 C CA . MET A 1 77 ? -0.092 -5.215 7.534 1.00 49.25 77 MET A CA 1
ATOM 585 C C . MET A 1 77 ? 0.591 -6.561 7.300 1.00 49.25 77 MET A C 1
ATOM 587 O O . MET A 1 77 ? 1.780 -6.649 7.021 1.00 49.25 77 MET A O 1
ATOM 591 N N . ARG A 1 78 ? -0.178 -7.650 7.417 1.00 49.22 78 ARG A N 1
ATOM 592 C CA . ARG A 1 78 ? 0.254 -8.998 7.029 1.00 49.22 78 ARG A CA 1
ATOM 593 C C . ARG A 1 78 ? -0.424 -9.375 5.722 1.00 49.22 78 ARG A C 1
ATOM 595 O O . ARG A 1 78 ? -1.650 -9.381 5.610 1.00 49.22 78 ARG A O 1
ATOM 602 N N . VAL A 1 79 ? 0.384 -9.695 4.722 1.00 46.03 79 VAL A N 1
ATOM 603 C CA . VAL A 1 79 ? -0.094 -10.119 3.408 1.00 46.03 79 VAL A CA 1
ATOM 604 C C . VAL A 1 79 ? -0.533 -11.580 3.467 1.00 46.03 79 VAL A C 1
ATOM 606 O O . VAL A 1 79 ? 0.236 -12.434 3.902 1.00 46.03 79 VAL A O 1
ATOM 609 N N . SER A 1 80 ? -1.744 -11.884 2.998 1.00 43.03 80 SER A N 1
ATOM 610 C CA . SER A 1 80 ? -2.173 -13.261 2.721 1.00 43.03 80 SER A CA 1
ATOM 611 C C . SER A 1 80 ? -2.521 -13.344 1.238 1.00 43.03 80 SER A C 1
ATOM 613 O O . SER A 1 80 ? -3.486 -12.740 0.785 1.00 43.03 80 SER A O 1
ATOM 615 N N . TYR A 1 81 ? -1.682 -14.020 0.456 1.00 43.22 81 TYR A N 1
ATOM 616 C CA . TYR A 1 81 ? -1.879 -14.140 -0.986 1.00 43.22 81 TYR A CA 1
ATOM 617 C C . TYR A 1 81 ? -2.933 -15.209 -1.283 1.00 43.22 81 TYR A C 1
ATOM 619 O O . TYR A 1 81 ? -2.675 -16.394 -1.079 1.00 43.22 81 TYR A O 1
ATOM 627 N N . GLU A 1 82 ? -4.086 -14.804 -1.813 1.00 43.12 82 GLU A N 1
ATOM 628 C CA . GLU A 1 82 ? -5.050 -15.724 -2.414 1.00 43.12 82 GLU A CA 1
ATOM 629 C C . GLU A 1 82 ? -5.174 -15.418 -3.909 1.00 43.12 82 GLU A C 1
ATOM 631 O O . GLU A 1 82 ? -5.660 -14.367 -4.332 1.00 43.12 82 GLU A O 1
ATOM 636 N N . ARG A 1 83 ? -4.673 -16.339 -4.737 1.00 41.62 83 ARG A N 1
ATOM 637 C CA . ARG A 1 83 ? -4.788 -16.266 -6.193 1.00 41.62 83 ARG A CA 1
ATOM 638 C C . ARG A 1 83 ? -6.186 -16.725 -6.585 1.00 41.62 83 ARG A C 1
ATOM 640 O O . ARG A 1 83 ? -6.380 -17.894 -6.901 1.00 41.62 83 ARG A O 1
ATOM 647 N N . SER A 1 84 ? -7.156 -15.818 -6.571 1.00 39.50 84 SER A N 1
ATOM 648 C CA . SER A 1 84 ? -8.461 -16.123 -7.154 1.00 39.50 84 SER A CA 1
ATOM 649 C C . SER A 1 84 ? -8.365 -15.997 -8.675 1.00 39.50 84 SER A C 1
ATOM 651 O O . SER A 1 84 ? -8.448 -14.910 -9.249 1.00 39.50 84 SER A O 1
ATOM 653 N N . SER A 1 85 ? -8.086 -17.125 -9.326 1.00 38.06 85 SER A N 1
ATOM 654 C CA . SER A 1 85 ? -8.318 -17.304 -10.756 1.00 38.06 85 SER A CA 1
ATOM 655 C C . SER A 1 85 ? -9.831 -17.369 -10.937 1.00 38.06 85 SER A C 1
ATOM 657 O O . SER A 1 85 ? -10.428 -18.414 -10.694 1.00 38.06 85 SER A O 1
ATOM 659 N N . VAL A 1 86 ? -10.464 -16.246 -11.276 1.00 34.28 86 VAL A N 1
ATOM 660 C CA . VAL A 1 86 ? -11.873 -16.268 -11.683 1.00 34.28 86 VAL A CA 1
ATOM 661 C C . VAL A 1 86 ? -11.935 -17.076 -12.982 1.00 34.28 86 VAL A C 1
ATOM 663 O O . VAL A 1 86 ? -11.325 -16.680 -13.977 1.00 34.28 86 VAL A O 1
ATOM 666 N N . ILE A 1 87 ? -12.559 -18.253 -12.884 1.00 34.75 87 ILE A N 1
ATOM 667 C CA . ILE A 1 87 ? -12.850 -19.210 -13.963 1.00 34.75 87 ILE A CA 1
ATOM 668 C C . ILE A 1 87 ? -13.944 -18.625 -14.855 1.00 34.75 87 ILE A C 1
ATOM 670 O O . ILE A 1 87 ? -14.898 -18.048 -14.283 1.00 34.75 87 ILE A O 1
#

Organism: Moniliophthora roreri (strain MCA 2997) (NCBI:txid1381753)

Nearest PDB structures (foldseek):
  7c79-assembly1_H  TM=8.170E-01  e=3.772E-04  Saccharomyces cerevisiae S288C
  6w6v-assembly1_H  TM=8.030E-01  e=3.537E-04  Saccharomyces cerevisiae S288C
  2m3d-assembly1_A  TM=6.669E-01  e=1.168E-01  Homo sapiens
  2zho-assembly2_C  TM=5.643E-01  e=3.974E-01  Thermus thermophilus
  4go7-assembly1_X-2  TM=5.589E-01  e=5.849E-01  Mycobacterium 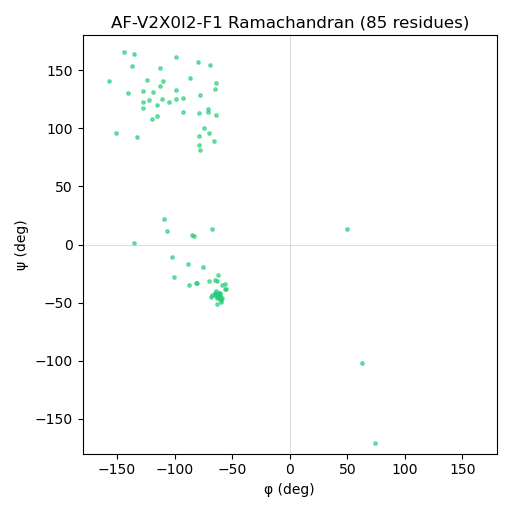tuberculosis

Radius of gyration: 12.3 Å; Cα contacts (8 Å, |Δi|>4): 131; chains: 1; bounding box: 26×29×36 Å

Foldseek 3Di:
DFDKDKWKKFFPWFDDPVVVLVVLLVLLCVVPNPVRSPFDKDFPDGDTGITMMIGTPVNVVSSVVSLVPPPPDGSTIDTDDDPPPPD

InterPro domains:
  IPR049128 Ribonucleases P/MRP subunit Pop8-like domain [PF20976] (6-69)

Solvent-accessible surface area (backbone atoms only — not comparable to full-atom values): 5128 Å² total; per-residue (Å²): 131,89,55,70,38,71,46,45,35,37,30,68,53,70,70,52,74,67,58,53,53,51,51,51,36,48,30,27,27,74,67,62,34,76,87,44,48,75,64,70,70,44,81,78,46,77,58,66,35,42,35,38,34,39,26,41,59,86,47,43,59,56,53,56,48,17,52,70,64,54,78,74,91,58,82,46,56,45,79,50,89,69,89,79,75,84,126

Mean predicted aligned error: 8.13 Å